Protein AF-A0A923D5W9-F1 (afdb_monomer)

Nearest PDB structures (foldseek):
  5fya-assembly1_A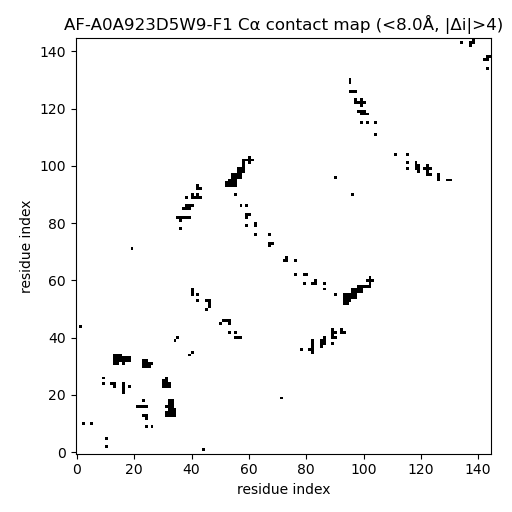  TM=9.232E-01  e=9.964E-09  Pseudomonas aeruginosa PAO1
  5fya-assembly1_B  TM=9.486E-01  e=6.072E-08  Pseudomonas aeruginosa PAO1
  5fqu-assembly1_B  TM=9.148E-01  e=8.026E-07  Pseudomonas aeruginosa PAO1

Structure (mmCIF, N/CA/C/O backbone):
data_AF-A0A923D5W9-F1
#
_entry.id   AF-A0A923D5W9-F1
#
loop_
_atom_site.group_PDB
_atom_site.id
_atom_site.type_symbol
_atom_site.label_atom_id
_atom_site.label_alt_id
_atom_site.label_comp_id
_atom_site.label_asym_id
_atom_site.label_entity_id
_atom_site.label_seq_id
_atom_site.pdbx_PDB_ins_code
_atom_site.Cartn_x
_atom_site.Cartn_y
_atom_site.Cartn_z
_atom_site.occupancy
_atom_site.B_iso_or_equiv
_atom_site.auth_seq_id
_atom_site.auth_comp_id
_atom_site.auth_asym_id
_atom_site.auth_atom_id
_atom_site.pdbx_PDB_model_num
ATOM 1 N N . MET A 1 1 ? -9.786 1.098 -11.664 1.00 74.12 1 MET A N 1
ATOM 2 C CA . MET A 1 1 ? -10.175 -0.297 -11.972 1.00 74.12 1 MET A CA 1
ATOM 3 C C . MET A 1 1 ? -9.653 -1.187 -10.852 1.00 74.12 1 MET A C 1
ATOM 5 O O . MET A 1 1 ? -8.639 -0.827 -10.274 1.00 74.12 1 MET A O 1
ATOM 9 N N . ALA A 1 2 ? -10.333 -2.280 -10.506 1.00 89.94 2 ALA A N 1
ATOM 10 C CA . ALA A 1 2 ? -9.864 -3.233 -9.497 1.00 89.94 2 ALA A CA 1
ATOM 11 C C . ALA A 1 2 ? -10.245 -4.654 -9.925 1.00 89.94 2 ALA A C 1
ATOM 13 O O . ALA A 1 2 ? -11.337 -4.861 -10.457 1.00 89.94 2 ALA A O 1
ATOM 14 N N . PHE A 1 3 ? -9.358 -5.621 -9.701 1.00 93.56 3 PHE A N 1
ATOM 15 C CA . PHE A 1 3 ? -9.652 -7.028 -9.956 1.00 93.56 3 PHE A CA 1
ATOM 16 C C . PHE A 1 3 ? -10.438 -7.603 -8.774 1.00 93.56 3 PHE A C 1
ATOM 18 O O . PHE A 1 3 ? -9.887 -7.769 -7.694 1.00 93.56 3 PHE A O 1
ATOM 25 N N . GLY A 1 4 ? -11.724 -7.897 -8.975 1.00 92.75 4 GLY A N 1
ATOM 26 C CA . GLY A 1 4 ? -12.567 -8.548 -7.958 1.00 92.75 4 GLY A CA 1
ATOM 27 C C . GLY A 1 4 ? -12.788 -10.047 -8.187 1.00 92.75 4 GLY A C 1
ATOM 28 O O . GLY A 1 4 ? -13.405 -10.706 -7.358 1.00 92.75 4 GLY A O 1
ATOM 29 N N . ARG A 1 5 ? -12.360 -10.585 -9.339 1.00 93.00 5 ARG A N 1
ATOM 30 C CA . ARG A 1 5 ? -12.575 -11.978 -9.773 1.00 93.00 5 ARG A CA 1
ATOM 31 C C . ARG A 1 5 ? -11.458 -12.417 -10.726 1.00 93.00 5 ARG A C 1
ATOM 33 O O . ARG A 1 5 ? -10.783 -11.573 -11.313 1.00 93.00 5 ARG A O 1
ATOM 40 N N . GLY A 1 6 ? -11.322 -13.726 -10.939 1.00 94.44 6 GLY A N 1
ATOM 41 C CA . GLY A 1 6 ? -10.372 -14.313 -11.888 1.00 94.44 6 GLY A CA 1
ATOM 42 C C . GLY A 1 6 ? -9.134 -14.901 -11.210 1.00 94.44 6 GLY A C 1
ATOM 43 O O . GLY A 1 6 ? -9.200 -15.361 -10.075 1.00 94.44 6 GLY A O 1
ATOM 44 N N . ASN A 1 7 ? -8.003 -14.925 -11.920 1.00 96.00 7 ASN A N 1
ATOM 45 C CA . ASN A 1 7 ? -6.761 -15.493 -11.397 1.00 96.00 7 ASN A CA 1
ATOM 46 C C . ASN A 1 7 ? -6.012 -14.472 -10.523 1.00 96.00 7 ASN A C 1
ATOM 48 O O . ASN A 1 7 ? -5.485 -13.482 -11.036 1.00 96.00 7 ASN A O 1
ATOM 52 N N . THR A 1 8 ? -5.914 -14.752 -9.223 1.00 96.00 8 THR A N 1
ATOM 53 C CA . THR A 1 8 ? -5.243 -13.885 -8.242 1.00 96.00 8 THR A CA 1
ATOM 54 C C . THR A 1 8 ? -3.775 -13.629 -8.584 1.00 96.00 8 THR A C 1
ATOM 56 O O . THR A 1 8 ? -3.325 -12.493 -8.497 1.00 96.00 8 THR A O 1
ATOM 59 N N . GLY A 1 9 ? -3.032 -14.640 -9.046 1.00 96.31 9 GLY A N 1
ATOM 60 C CA . GLY A 1 9 ? -1.624 -14.479 -9.428 1.00 96.31 9 GLY A CA 1
ATOM 61 C C . GLY A 1 9 ? -1.429 -13.504 -10.594 1.00 96.31 9 GLY A C 1
ATOM 62 O O . GLY A 1 9 ? -0.533 -12.665 -10.553 1.00 96.31 9 GLY A O 1
ATOM 63 N N . LYS A 1 10 ? -2.311 -13.546 -11.604 1.00 95.75 10 LYS A N 1
ATOM 64 C CA . LYS A 1 10 ? -2.315 -12.570 -12.707 1.00 95.75 10 LYS A CA 1
ATOM 65 C C . LYS A 1 10 ? -2.672 -11.165 -12.223 1.00 95.75 10 LYS A C 1
ATOM 67 O O . LYS A 1 10 ? -2.036 -10.210 -12.656 1.00 95.75 10 LYS A O 1
ATOM 72 N N . ALA A 1 11 ? -3.651 -11.042 -11.325 1.00 95.81 11 ALA A N 1
ATOM 73 C CA . ALA A 1 11 ? -4.045 -9.756 -10.751 1.00 95.81 11 ALA A CA 1
ATOM 74 C C . ALA A 1 11 ? -2.906 -9.123 -9.935 1.00 95.81 11 ALA A C 1
ATOM 76 O O . ALA A 1 11 ? -2.590 -7.953 -10.135 1.00 95.81 11 ALA A O 1
ATOM 77 N N . VAL A 1 12 ? -2.237 -9.908 -9.083 1.00 95.81 12 VAL A N 1
ATOM 78 C CA . VAL A 1 12 ? -1.067 -9.454 -8.316 1.00 95.81 12 VAL A CA 1
ATOM 79 C C . VAL A 1 12 ? 0.079 -9.087 -9.255 1.00 95.81 12 VAL A C 1
ATOM 81 O O . VAL A 1 12 ? 0.642 -8.008 -9.111 1.00 95.81 12 VAL A O 1
ATOM 84 N N . ARG A 1 13 ? 0.372 -9.912 -10.273 1.00 95.69 13 ARG A N 1
ATOM 85 C CA . ARG A 1 13 ? 1.401 -9.605 -11.278 1.00 95.69 13 ARG A CA 1
ATOM 86 C C . ARG A 1 13 ? 1.124 -8.288 -12.001 1.00 95.69 13 ARG A C 1
ATOM 88 O O . ARG A 1 13 ? 2.054 -7.518 -12.200 1.00 95.69 13 ARG A O 1
ATOM 95 N N . ALA A 1 14 ? -0.122 -8.019 -12.387 1.00 96.25 14 ALA A N 1
ATOM 96 C CA . ALA A 1 14 ? -0.504 -6.729 -12.960 1.00 96.25 14 ALA A CA 1
ATOM 97 C C . ALA A 1 14 ? -0.282 -5.587 -11.961 1.00 96.25 14 ALA A C 1
ATOM 99 O O . ALA A 1 14 ? 0.310 -4.574 -12.320 1.00 96.25 14 ALA A O 1
ATOM 100 N N . SER A 1 15 ? -0.684 -5.786 -10.703 1.00 95.38 15 SER A N 1
ATOM 101 C CA . SER A 1 15 ? -0.569 -4.776 -9.652 1.00 95.38 15 SER A CA 1
ATOM 102 C C . SER A 1 15 ? 0.866 -4.381 -9.315 1.00 95.38 15 SER A C 1
ATOM 104 O O . SER A 1 15 ? 1.033 -3.247 -8.895 1.00 95.38 15 SER A O 1
ATOM 106 N N . CYS A 1 16 ? 1.851 -5.273 -9.477 1.00 92.94 16 CYS A N 1
ATOM 107 C CA . CYS A 1 16 ? 3.269 -5.018 -9.182 1.00 92.94 16 CYS A CA 1
ATOM 108 C C . CYS A 1 16 ? 4.150 -4.834 -10.436 1.00 92.94 16 CYS A C 1
ATOM 110 O O . CYS A 1 16 ? 5.373 -4.969 -10.372 1.00 92.94 16 CYS A O 1
ATOM 112 N N . SER A 1 17 ? 3.551 -4.577 -11.606 1.00 95.44 17 SER A N 1
ATOM 113 C CA . SER A 1 17 ? 4.291 -4.384 -12.864 1.00 95.44 17 SER A CA 1
ATOM 114 C C . SER A 1 17 ? 4.763 -2.938 -13.028 1.00 95.44 17 SER A C 1
ATOM 116 O O . SER A 1 17 ? 4.214 -2.180 -13.833 1.00 95.44 17 SER A O 1
ATOM 118 N N . ILE A 1 18 ? 5.773 -2.559 -12.238 1.00 91.12 18 ILE A N 1
ATOM 119 C CA . ILE A 1 18 ? 6.379 -1.219 -12.242 1.00 91.12 18 ILE A CA 1
ATOM 120 C C . ILE A 1 18 ? 6.890 -0.878 -13.656 1.00 91.12 18 ILE A C 1
ATOM 122 O O . ILE A 1 18 ? 7.712 -1.633 -14.201 1.00 91.12 1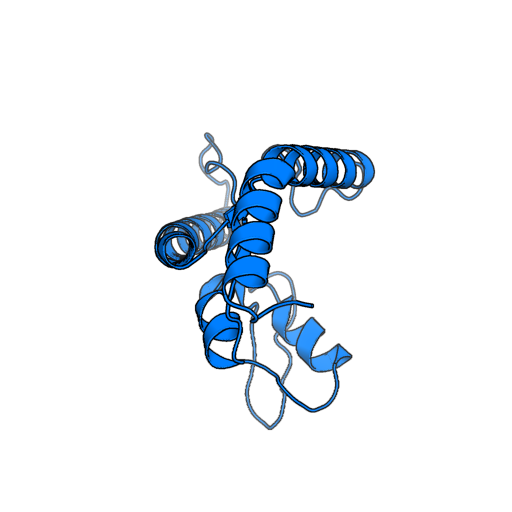8 ILE A O 1
ATOM 126 N N . PRO A 1 19 ? 6.439 0.242 -14.260 1.00 90.25 19 PRO A N 1
ATOM 127 C CA . PRO A 1 19 ? 6.892 0.671 -15.580 1.00 90.25 19 PRO A CA 1
ATOM 128 C C . PRO A 1 19 ? 8.417 0.779 -15.661 1.00 90.25 19 PRO A C 1
ATOM 130 O O . PRO A 1 19 ? 9.048 1.409 -14.820 1.00 90.25 19 PRO A O 1
ATOM 133 N N . GLY A 1 20 ? 9.018 0.166 -16.681 1.00 87.31 20 GLY A N 1
ATOM 134 C CA . GLY A 1 20 ? 10.472 0.174 -16.885 1.00 87.31 20 GLY A CA 1
ATOM 135 C C . GLY A 1 20 ? 11.248 -0.906 -16.120 1.00 87.31 20 GLY A C 1
ATOM 136 O O . GLY A 1 20 ? 12.392 -1.162 -16.477 1.00 87.31 20 GLY A O 1
ATOM 137 N N . ILE A 1 21 ? 10.634 -1.583 -15.140 1.00 88.88 21 ILE A N 1
ATOM 138 C CA . ILE A 1 21 ? 11.259 -2.691 -14.393 1.00 88.88 21 ILE A CA 1
ATOM 139 C C . ILE A 1 21 ? 10.688 -4.045 -14.824 1.00 88.88 21 ILE A C 1
ATOM 141 O O . ILE A 1 21 ? 11.433 -5.001 -15.037 1.00 88.88 21 ILE A O 1
ATOM 145 N N . PHE A 1 22 ? 9.366 -4.134 -14.992 1.00 92.38 22 PHE A N 1
ATOM 146 C CA . PHE A 1 22 ? 8.686 -5.374 -15.362 1.00 92.38 22 PHE A CA 1
ATOM 147 C C . PHE A 1 22 ? 7.882 -5.217 -16.651 1.00 92.38 22 PHE A C 1
ATOM 149 O O . PHE A 1 22 ? 7.283 -4.175 -16.906 1.00 92.38 22 PHE A O 1
ATOM 156 N N . GLN A 1 23 ? 7.824 -6.286 -17.452 1.00 94.00 23 GLN A N 1
ATOM 157 C CA . GLN A 1 23 ? 6.977 -6.324 -18.643 1.00 94.00 23 GLN A CA 1
ATOM 158 C C . GLN A 1 23 ? 5.485 -6.276 -18.245 1.00 94.00 23 GLN A C 1
ATOM 160 O O . GLN A 1 23 ? 5.046 -7.171 -17.508 1.00 94.00 23 GLN A O 1
ATOM 165 N N . PRO A 1 24 ? 4.709 -5.297 -18.756 1.00 94.75 24 PRO A N 1
ATOM 166 C CA . PRO A 1 24 ? 3.269 -5.188 -18.525 1.00 94.75 24 PRO A CA 1
ATOM 167 C C . PRO A 1 24 ? 2.510 -6.455 -18.957 1.00 94.75 24 PRO A C 1
ATOM 169 O O . PRO A 1 24 ? 2.612 -6.854 -20.123 1.00 94.75 24 PRO A O 1
ATOM 172 N N . PRO A 1 25 ? 1.743 -7.118 -18.073 1.00 95.94 25 PRO A N 1
ATOM 173 C CA . PRO A 1 25 ? 0.935 -8.263 -18.464 1.00 95.94 25 PRO A CA 1
ATOM 174 C C . PRO A 1 25 ? -0.296 -7.833 -19.268 1.00 95.94 25 PRO A C 1
ATOM 176 O O . PRO A 1 25 ? -0.879 -6.771 -19.041 1.00 95.94 25 PRO A O 1
ATOM 179 N N . ILE A 1 26 ? -0.735 -8.721 -20.162 1.00 96.00 26 ILE A N 1
ATOM 180 C CA . ILE A 1 26 ? -2.000 -8.590 -20.889 1.00 96.00 26 ILE A CA 1
ATOM 181 C C . ILE A 1 26 ? -3.043 -9.501 -20.235 1.00 96.00 26 ILE A C 1
ATOM 183 O O . ILE A 1 26 ? -2.836 -10.711 -20.111 1.00 96.00 26 ILE A O 1
ATOM 187 N N . ILE A 1 27 ? -4.176 -8.933 -19.820 1.00 95.44 27 ILE A N 1
ATOM 188 C CA . ILE A 1 27 ? -5.315 -9.667 -19.252 1.00 95.44 27 ILE A CA 1
ATOM 189 C C . ILE A 1 27 ? -6.570 -9.247 -20.018 1.00 95.44 27 ILE A C 1
ATOM 191 O O . ILE A 1 27 ? -6.907 -8.068 -20.068 1.00 95.44 27 ILE A O 1
ATOM 195 N N . SER A 1 28 ? -7.257 -10.211 -20.637 1.00 91.38 28 SER A N 1
ATOM 196 C CA . SER A 1 28 ? -8.469 -9.960 -21.436 1.00 91.38 28 SER A CA 1
ATOM 197 C C . SER A 1 28 ? -8.291 -8.817 -22.450 1.00 91.38 28 SER A C 1
ATOM 199 O O . SER A 1 28 ? -9.082 -7.879 -22.480 1.00 91.38 28 SER A O 1
ATOM 201 N N . ASN A 1 29 ? -7.210 -8.884 -23.236 1.00 94.19 29 ASN A N 1
ATOM 202 C CA . ASN A 1 29 ? -6.802 -7.913 -24.264 1.00 94.19 29 ASN A CA 1
ATOM 203 C C . ASN A 1 29 ? -6.422 -6.505 -23.771 1.00 94.19 29 ASN A C 1
ATOM 205 O O . ASN A 1 29 ? -6.101 -5.651 -24.593 1.00 94.19 29 ASN A O 1
ATOM 209 N N . ASN A 1 30 ? -6.377 -6.269 -22.461 1.00 94.69 30 ASN A N 1
ATOM 210 C CA . ASN A 1 30 ? -5.896 -5.011 -21.896 1.00 94.69 30 ASN A CA 1
ATOM 211 C C . ASN A 1 30 ? -4.486 -5.181 -21.333 1.00 94.69 30 ASN A C 1
ATOM 213 O O . ASN A 1 30 ? -4.190 -6.191 -20.694 1.00 94.69 30 ASN A O 1
ATOM 217 N N . MET A 1 31 ? -3.630 -4.187 -21.558 1.00 95.50 31 MET A N 1
ATOM 218 C CA . MET A 1 31 ? -2.299 -4.108 -20.961 1.00 95.50 31 MET A CA 1
ATOM 219 C C . MET A 1 31 ? -2.378 -3.391 -19.611 1.00 95.50 31 MET A C 1
ATOM 221 O O . MET A 1 31 ? -3.041 -2.360 -19.501 1.00 95.50 31 MET A O 1
ATOM 225 N N . TYR A 1 32 ? -1.695 -3.924 -18.598 1.00 96.06 32 TYR A N 1
ATOM 226 C CA . TYR A 1 32 ? -1.713 -3.382 -17.239 1.00 96.06 32 TYR A CA 1
ATOM 227 C C . TYR A 1 32 ? -0.320 -3.006 -16.754 1.00 96.06 32 TYR A C 1
ATOM 229 O O . TYR A 1 32 ? 0.643 -3.725 -16.994 1.00 96.06 32 TYR A O 1
ATOM 237 N N . VAL A 1 33 ? -0.247 -1.909 -16.009 1.00 95.38 33 VAL A N 1
ATOM 238 C CA . VAL A 1 33 ? 0.932 -1.486 -15.247 1.00 95.38 33 VAL A CA 1
ATOM 239 C C . VAL A 1 33 ? 0.576 -1.419 -13.763 1.00 95.38 33 VAL A C 1
ATOM 241 O O . VAL A 1 33 ? -0.597 -1.546 -13.400 1.00 95.38 33 VAL A O 1
ATOM 244 N N . ASP A 1 34 ? 1.591 -1.214 -12.928 1.00 94.75 34 ASP A N 1
ATOM 245 C CA . ASP A 1 34 ? 1.460 -1.058 -11.480 1.00 94.75 34 ASP A CA 1
ATOM 246 C C . ASP A 1 34 ? 0.353 -0.068 -11.076 1.00 94.75 34 ASP A C 1
ATOM 248 O O . ASP A 1 34 ? 0.196 1.000 -11.670 1.00 94.75 34 ASP A O 1
ATOM 252 N N . GLY A 1 35 ? -0.424 -0.422 -10.049 1.00 93.69 35 GLY A N 1
ATOM 253 C CA . GLY A 1 35 ? -1.545 0.394 -9.572 1.00 93.69 35 GLY A CA 1
ATOM 254 C C . GLY A 1 35 ? -1.128 1.695 -8.876 1.00 93.69 35 GLY A C 1
ATOM 255 O O . GLY A 1 35 ? -1.941 2.618 -8.777 1.00 93.69 35 GLY A O 1
ATOM 256 N N . GLY A 1 36 ? 0.126 1.800 -8.433 1.00 91.88 36 GLY A N 1
ATOM 257 C CA . GLY A 1 36 ? 0.699 2.953 -7.743 1.00 91.88 36 GLY A CA 1
ATOM 258 C C . GLY A 1 36 ? 0.681 4.242 -8.560 1.00 91.88 36 GLY A C 1
ATOM 259 O O . GLY A 1 36 ? 0.563 5.322 -7.986 1.00 91.88 36 GLY A O 1
ATOM 260 N N . VAL A 1 37 ? 0.690 4.144 -9.895 1.00 92.50 37 VAL A N 1
ATOM 261 C CA . VAL A 1 37 ? 0.641 5.316 -10.792 1.00 92.50 37 VAL A CA 1
ATOM 262 C C . VAL A 1 37 ? -0.743 5.973 -10.861 1.00 92.50 37 VAL A C 1
ATOM 264 O O . VAL A 1 37 ? -0.878 7.077 -11.377 1.00 92.50 37 VAL A O 1
ATOM 267 N N . VAL A 1 38 ? -1.791 5.305 -10.366 1.00 92.56 38 VAL A N 1
ATOM 268 C CA . VAL A 1 38 ? -3.179 5.801 -10.422 1.00 92.56 38 VAL A CA 1
ATOM 269 C C . VAL A 1 38 ? -3.880 5.816 -9.070 1.00 92.56 38 VAL A C 1
ATOM 271 O O . VAL A 1 38 ? -4.705 6.690 -8.822 1.00 92.56 38 VAL A O 1
ATOM 274 N N . SER A 1 39 ? -3.618 4.839 -8.204 1.00 93.69 39 SER A N 1
ATOM 275 C CA . SER A 1 39 ? -4.317 4.692 -6.930 1.00 93.69 39 SER A CA 1
ATOM 276 C C . SER A 1 39 ? -3.470 3.907 -5.914 1.00 93.69 39 SER A C 1
ATOM 278 O O . SER A 1 39 ? -3.809 2.762 -5.604 1.00 93.6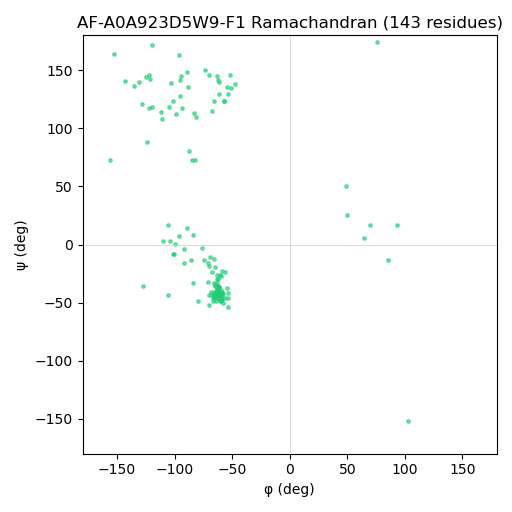9 39 SER A O 1
ATOM 280 N N . PRO A 1 40 ? -2.406 4.517 -5.369 1.00 93.12 40 PRO A N 1
ATOM 281 C CA . PRO A 1 40 ? -1.411 3.852 -4.532 1.00 93.12 40 PRO A CA 1
ATOM 282 C C . PRO A 1 40 ? -1.953 3.242 -3.237 1.00 93.12 40 PRO A C 1
ATOM 284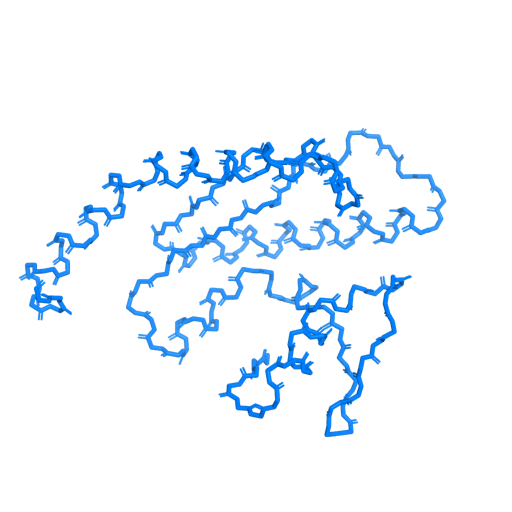 O O . PRO A 1 40 ? -1.516 2.166 -2.849 1.00 93.12 40 PRO A O 1
ATOM 287 N N . LEU A 1 41 ? -2.931 3.881 -2.587 1.00 95.25 41 LEU A N 1
ATOM 288 C CA . LEU A 1 41 ? -3.489 3.393 -1.318 1.00 95.25 41 LEU A CA 1
ATOM 289 C C . LEU A 1 41 ? -4.829 2.668 -1.489 1.00 95.25 41 LEU A C 1
ATOM 291 O O . LEU A 1 41 ? -5.359 2.115 -0.531 1.00 95.25 41 LEU A O 1
ATOM 295 N N . ALA A 1 42 ? -5.404 2.701 -2.696 1.00 95.19 42 ALA A N 1
ATOM 296 C CA . ALA A 1 42 ? -6.669 2.048 -3.049 1.00 95.19 42 ALA A CA 1
ATOM 297 C C . ALA A 1 42 ? -7.853 2.318 -2.085 1.00 95.19 42 ALA A C 1
ATOM 299 O O . ALA A 1 42 ? -8.808 1.541 -2.045 1.00 95.19 42 ALA A O 1
ATOM 300 N N . ILE A 1 43 ? -7.846 3.448 -1.366 1.00 96.69 43 ILE A N 1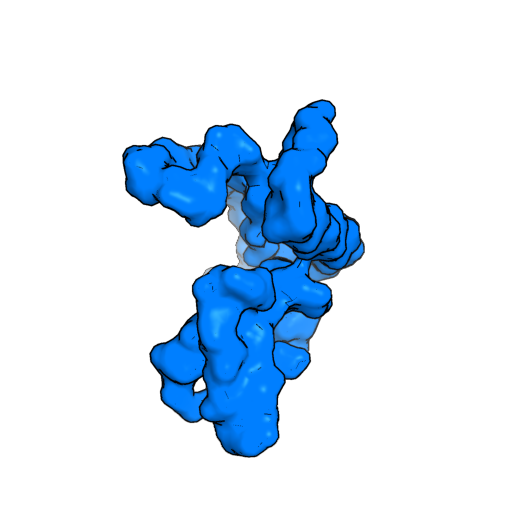
ATOM 301 C CA . ILE A 1 43 ? -8.863 3.802 -0.356 1.00 96.69 43 ILE A CA 1
ATOM 302 C C . ILE A 1 43 ? -10.269 3.846 -0.973 1.00 96.69 43 ILE A C 1
ATOM 304 O O . ILE A 1 43 ? -11.196 3.205 -0.476 1.00 96.69 43 ILE A O 1
ATOM 308 N N . ASP A 1 44 ? -10.422 4.504 -2.125 1.00 94.25 44 ASP A N 1
ATOM 309 C CA . ASP A 1 44 ? -11.714 4.594 -2.821 1.00 94.25 44 ASP A CA 1
ATOM 310 C C . ASP A 1 44 ? -12.179 3.237 -3.375 1.00 94.25 44 ASP A C 1
ATOM 312 O O . ASP A 1 44 ? -13.364 3.021 -3.635 1.00 94.25 44 ASP A O 1
ATOM 316 N N . VAL A 1 45 ? -11.254 2.302 -3.616 1.00 94.56 45 VAL A N 1
ATOM 317 C CA . VAL A 1 45 ? -11.612 0.925 -3.976 1.00 94.56 45 VAL A CA 1
ATOM 318 C C . VAL A 1 45 ? -12.203 0.235 -2.751 1.00 94.56 45 VAL A C 1
ATOM 320 O O . VAL A 1 45 ? -13.321 -0.258 -2.851 1.00 94.56 45 VAL A O 1
ATOM 323 N N . ALA A 1 46 ? -11.523 0.267 -1.601 1.00 95.44 46 ALA A N 1
ATOM 324 C CA . ALA A 1 46 ? -12.016 -0.346 -0.366 1.00 95.44 46 ALA A CA 1
ATOM 325 C C . ALA A 1 46 ? -13.428 0.148 0.000 1.00 95.44 46 ALA A C 1
ATOM 327 O O . ALA A 1 46 ? -14.326 -0.662 0.232 1.00 95.44 46 ALA A O 1
ATOM 328 N N . ARG A 1 47 ? -13.667 1.465 -0.067 1.00 94.62 47 ARG A N 1
ATOM 329 C CA . ARG A 1 47 ? -15.001 2.055 0.152 1.00 94.62 47 ARG A CA 1
ATOM 330 C C . ARG A 1 47 ? -16.054 1.534 -0.820 1.00 94.62 47 ARG A C 1
ATOM 332 O O . ARG A 1 47 ? -17.139 1.154 -0.398 1.00 94.62 47 ARG A O 1
ATOM 339 N N . ARG A 1 48 ? -15.739 1.466 -2.119 1.00 93.94 48 ARG A N 1
ATOM 340 C CA . ARG A 1 48 ? -16.666 0.936 -3.138 1.00 93.94 48 ARG A CA 1
ATOM 341 C C . ARG A 1 48 ? -17.019 -0.534 -2.935 1.00 93.94 48 ARG A C 1
ATOM 343 O O . ARG A 1 48 ? -18.087 -0.949 -3.367 1.00 93.94 48 ARG A O 1
ATOM 350 N N . TYR A 1 49 ? -16.145 -1.305 -2.292 1.00 93.12 49 TYR A N 1
ATOM 351 C CA . TYR A 1 49 ? -16.416 -2.691 -1.907 1.00 93.12 49 TYR A CA 1
ATOM 352 C C . TYR A 1 49 ? -17.174 -2.818 -0.573 1.00 93.12 49 TYR A C 1
ATOM 354 O O . TYR A 1 49 ? -17.370 -3.933 -0.100 1.00 93.12 49 TYR A O 1
ATOM 362 N N . GLY A 1 50 ? -17.641 -1.707 0.006 1.00 93.12 50 GLY A N 1
ATOM 363 C CA . GLY A 1 50 ? -18.495 -1.703 1.194 1.00 93.12 50 GLY A CA 1
ATOM 364 C C . GLY A 1 50 ? -17.745 -1.575 2.518 1.00 93.12 50 GLY A C 1
ATOM 365 O O . GLY A 1 50 ? -18.320 -1.874 3.556 1.00 93.12 50 GLY A O 1
ATOM 366 N N . ALA A 1 51 ? -16.478 -1.148 2.515 1.00 94.56 51 ALA A N 1
ATOM 367 C CA . ALA A 1 51 ? -15.742 -0.938 3.759 1.00 94.56 51 ALA A CA 1
ATOM 368 C C . ALA A 1 51 ? -16.314 0.243 4.569 1.00 94.56 51 ALA A C 1
ATOM 370 O O . ALA A 1 51 ? -16.195 1.406 4.164 1.00 94.56 51 ALA A O 1
ATOM 371 N N . ASP A 1 52 ? -16.866 -0.054 5.748 1.00 92.25 52 ASP A N 1
ATOM 372 C CA . ASP A 1 52 ? -17.340 0.935 6.725 1.00 92.25 52 ASP A CA 1
ATOM 373 C C . ASP A 1 52 ? -16.209 1.783 7.303 1.00 92.25 52 ASP A C 1
ATOM 375 O O . ASP A 1 52 ? -16.381 2.980 7.527 1.00 92.25 52 ASP A O 1
ATOM 379 N N . ILE A 1 53 ? -15.042 1.165 7.495 1.00 95.19 53 ILE A N 1
ATOM 380 C CA . ILE A 1 53 ? -13.808 1.788 7.971 1.00 95.19 53 ILE A CA 1
ATOM 381 C C . ILE A 1 53 ? -12.659 1.387 7.045 1.00 95.19 53 ILE A C 1
ATOM 383 O O . ILE A 1 53 ? -12.568 0.234 6.624 1.00 95.19 53 ILE A O 1
ATOM 387 N N . VAL A 1 54 ? -11.770 2.328 6.739 1.00 97.44 54 VAL A N 1
ATOM 388 C CA . VAL A 1 54 ? -10.556 2.112 5.954 1.00 97.44 54 VAL A CA 1
ATOM 389 C C . VAL A 1 54 ? -9.337 2.530 6.767 1.00 97.44 54 VAL A C 1
ATOM 391 O O . VAL A 1 54 ? -9.157 3.702 7.104 1.00 97.44 54 VAL A O 1
ATOM 394 N N . ILE A 1 55 ? -8.476 1.548 7.029 1.00 97.7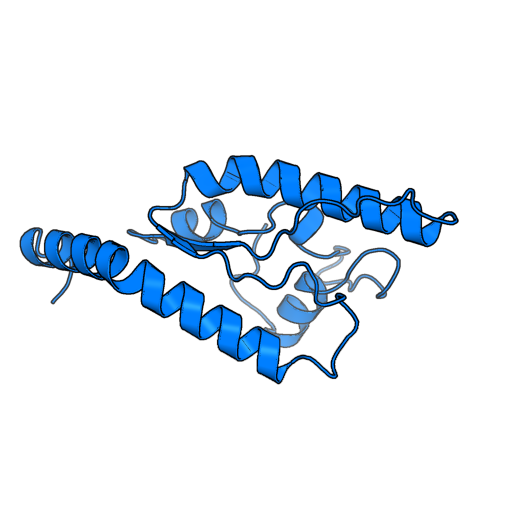5 55 ILE A N 1
ATOM 395 C CA . ILE A 1 55 ? -7.140 1.734 7.593 1.00 97.75 55 ILE A CA 1
ATOM 396 C C . ILE A 1 55 ? -6.157 1.695 6.423 1.00 97.75 55 ILE A C 1
ATOM 398 O O . ILE A 1 55 ? -6.005 0.663 5.772 1.00 97.75 55 ILE A O 1
ATOM 402 N N . ALA A 1 56 ? -5.520 2.823 6.128 1.00 97.44 56 ALA A N 1
ATOM 403 C CA . ALA A 1 56 ? -4.540 2.933 5.058 1.00 97.44 56 ALA A CA 1
ATOM 404 C C . ALA A 1 56 ? -3.119 2.766 5.605 1.00 97.44 56 ALA A C 1
ATOM 406 O O . ALA A 1 56 ? -2.799 3.289 6.671 1.00 97.44 56 ALA A O 1
ATOM 407 N N . VAL A 1 57 ? -2.257 2.082 4.853 1.00 96.81 57 VAL A N 1
ATOM 408 C CA . VAL A 1 57 ? -0.822 1.983 5.148 1.00 96.81 57 VAL A CA 1
ATOM 409 C C . VAL A 1 57 ? -0.065 2.734 4.065 1.00 96.81 57 VAL A C 1
ATOM 411 O O . VAL A 1 57 ? -0.094 2.348 2.899 1.00 96.81 57 VAL A O 1
ATOM 414 N N . ASP A 1 58 ? 0.588 3.821 4.453 1.00 94.94 58 ASP A N 1
ATOM 415 C CA . ASP A 1 58 ? 1.316 4.712 3.558 1.00 94.94 58 ASP A CA 1
ATOM 416 C C . ASP A 1 58 ? 2.818 4.588 3.823 1.00 94.94 58 ASP A C 1
ATOM 418 O O . ASP A 1 58 ? 3.320 5.027 4.857 1.00 94.94 58 ASP A O 1
ATOM 422 N N . ILE A 1 59 ? 3.519 3.955 2.881 1.00 91.38 59 ILE A N 1
ATOM 423 C CA . ILE A 1 59 ? 4.978 3.787 2.897 1.00 91.38 59 ILE A CA 1
ATOM 424 C C . ILE A 1 59 ? 5.701 4.847 2.060 1.00 91.38 59 ILE A C 1
ATOM 426 O O . ILE A 1 59 ? 6.904 4.720 1.836 1.00 91.38 59 ILE A O 1
ATOM 430 N N . SER A 1 60 ? 4.989 5.866 1.556 1.00 83.38 60 SER A N 1
ATOM 431 C CA . SER A 1 60 ? 5.655 6.929 0.809 1.00 83.38 60 SER A CA 1
ATOM 432 C C . SER A 1 60 ? 6.665 7.641 1.702 1.00 83.38 60 SER A C 1
ATOM 434 O O . SER A 1 60 ? 6.376 8.040 2.832 1.00 83.38 60 SER A O 1
ATOM 436 N N . SER A 1 61 ? 7.881 7.779 1.193 1.00 70.62 61 SER A N 1
ATOM 437 C CA . SER A 1 61 ? 8.942 8.509 1.864 1.00 70.62 61 SER A CA 1
ATOM 438 C C . SER A 1 61 ? 9.021 9.937 1.353 1.00 70.62 61 SER A C 1
ATOM 440 O O . SER A 1 61 ? 8.523 10.278 0.277 1.00 70.62 61 SER A O 1
ATOM 442 N N . SER A 1 62 ? 9.700 10.790 2.119 1.00 65.69 62 SER A N 1
ATOM 443 C CA . SER A 1 62 ? 10.210 12.043 1.575 1.00 65.69 62 SER A CA 1
ATOM 444 C C . SER A 1 62 ? 11.062 11.741 0.343 1.00 65.69 62 SER A C 1
ATOM 446 O O . SER A 1 62 ? 11.865 10.804 0.361 1.00 65.69 62 SER A O 1
ATOM 448 N N . LEU A 1 63 ? 10.863 12.530 -0.713 1.00 66.75 63 LEU A N 1
ATOM 449 C CA . LEU A 1 63 ? 11.639 12.432 -1.945 1.00 66.75 63 LEU A CA 1
ATOM 450 C C . LEU A 1 63 ? 13.141 12.476 -1.634 1.00 66.75 63 LEU A C 1
ATOM 452 O O . LEU A 1 63 ? 13.533 13.188 -0.703 1.00 66.75 63 LEU A O 1
ATOM 456 N N . PRO A 1 64 ? 13.976 11.754 -2.402 1.00 65.38 64 PRO A N 1
ATOM 457 C CA . PRO A 1 64 ? 15.421 11.820 -2.246 1.00 65.38 64 PRO A CA 1
ATOM 458 C C . PRO A 1 64 ? 15.901 13.274 -2.268 1.00 65.38 64 PRO A C 1
ATOM 460 O O . PRO A 1 64 ? 15.487 14.059 -3.121 1.00 65.38 64 PRO A O 1
ATOM 463 N N . SER A 1 65 ? 16.781 13.633 -1.332 1.00 64.62 65 SER A N 1
ATOM 464 C CA . SER A 1 65 ? 17.366 14.979 -1.261 1.00 64.62 65 SER A CA 1
ATOM 465 C C . SER A 1 65 ? 18.361 15.255 -2.395 1.00 64.62 65 SER A C 1
ATOM 467 O O . SER A 1 65 ? 18.726 16.405 -2.627 1.00 64.62 65 SER A O 1
ATOM 469 N N . SER A 1 66 ? 18.830 14.209 -3.080 1.00 74.56 66 SER A N 1
ATOM 470 C CA . SER A 1 66 ? 19.755 14.288 -4.208 1.00 74.56 66 SER A CA 1
ATOM 471 C C . SER A 1 66 ? 19.015 14.292 -5.544 1.00 74.56 66 SER A C 1
ATOM 473 O O . SER A 1 66 ? 18.000 13.616 -5.711 1.00 74.56 66 SER A O 1
ATOM 475 N N . ALA A 1 67 ? 19.553 15.041 -6.510 1.00 79.00 67 ALA A N 1
ATOM 476 C CA . ALA A 1 67 ? 19.079 14.995 -7.887 1.00 79.00 67 ALA A CA 1
ATOM 477 C C . ALA A 1 67 ? 19.284 13.585 -8.474 1.00 79.00 67 ALA A C 1
ATOM 479 O O . ALA A 1 67 ? 20.323 12.974 -8.206 1.00 79.00 67 ALA A O 1
ATOM 480 N N . PRO A 1 68 ? 18.331 13.089 -9.279 1.00 82.94 68 PRO A N 1
ATOM 481 C CA . PRO A 1 68 ? 18.437 11.779 -9.892 1.00 82.94 68 PRO A CA 1
ATOM 482 C C . PRO A 1 68 ? 19.532 11.810 -10.962 1.00 82.94 68 PRO A C 1
ATOM 484 O O . PRO A 1 68 ? 19.722 12.813 -11.659 1.00 82.94 68 PRO A O 1
ATOM 487 N N . SER A 1 69 ? 20.242 10.702 -11.130 1.00 87.31 69 SER A N 1
ATOM 488 C CA . SER A 1 69 ? 21.280 10.534 -12.135 1.00 87.31 69 SER A CA 1
ATOM 489 C C . SER A 1 69 ? 20.799 9.656 -13.298 1.00 87.31 69 SER A C 1
ATOM 491 O O . SER A 1 69 ? 20.451 8.485 -13.167 1.00 87.31 69 SER A O 1
ATOM 493 N N . GLY A 1 70 ? 20.772 10.238 -14.498 1.00 90.69 70 GLY A N 1
ATOM 494 C CA . GLY A 1 70 ? 20.357 9.533 -15.711 1.00 90.69 70 GLY A CA 1
ATOM 495 C C . GLY A 1 70 ? 18.844 9.324 -15.851 1.00 90.69 70 GLY A C 1
ATOM 496 O O . GLY A 1 70 ? 18.029 9.665 -14.991 1.00 90.69 70 GLY A O 1
ATOM 497 N N . THR A 1 71 ? 18.449 8.793 -17.008 1.00 89.62 71 THR A N 1
ATOM 498 C CA . THR A 1 71 ? 17.044 8.761 -17.440 1.00 89.62 71 THR A CA 1
ATOM 499 C C . THR A 1 71 ? 16.175 7.837 -16.591 1.00 89.62 71 THR A C 1
ATOM 501 O O . THR A 1 71 ? 15.052 8.204 -16.260 1.00 89.62 71 THR A O 1
ATOM 504 N N . ILE A 1 72 ? 16.677 6.657 -16.216 1.00 85.94 72 ILE A N 1
ATOM 505 C CA . ILE A 1 72 ? 15.897 5.674 -15.448 1.00 85.94 72 ILE A CA 1
ATOM 506 C C . ILE A 1 72 ? 15.590 6.213 -14.050 1.00 85.94 72 ILE A C 1
ATOM 508 O O . ILE A 1 72 ? 14.433 6.204 -13.642 1.00 85.94 72 ILE A O 1
ATOM 512 N N . GLU A 1 73 ? 16.596 6.739 -13.348 1.00 85.19 73 GLU A N 1
ATOM 513 C CA . GLU A 1 73 ? 16.413 7.310 -12.009 1.00 85.19 73 GLU A CA 1
ATOM 514 C C . GLU A 1 73 ? 15.473 8.522 -12.043 1.00 85.19 73 GLU A C 1
ATOM 516 O O . GLU A 1 73 ? 14.597 8.650 -11.192 1.00 85.19 73 GLU A O 1
ATOM 521 N N . THR A 1 74 ? 15.569 9.354 -13.088 1.00 89.12 74 THR A N 1
ATOM 522 C CA . THR A 1 74 ? 14.652 10.488 -13.296 1.00 89.12 74 THR A CA 1
ATOM 523 C C . THR A 1 74 ? 13.201 10.022 -13.462 1.00 89.12 74 THR A C 1
ATOM 525 O O . THR A 1 74 ? 12.291 10.608 -12.877 1.00 89.12 74 THR A O 1
ATOM 528 N N . ILE A 1 75 ? 12.966 8.958 -14.240 1.00 89.12 75 ILE A N 1
ATOM 529 C CA . ILE A 1 75 ? 11.624 8.384 -14.422 1.00 89.12 75 ILE A CA 1
ATOM 530 C C . ILE A 1 75 ? 11.111 7.786 -13.107 1.00 8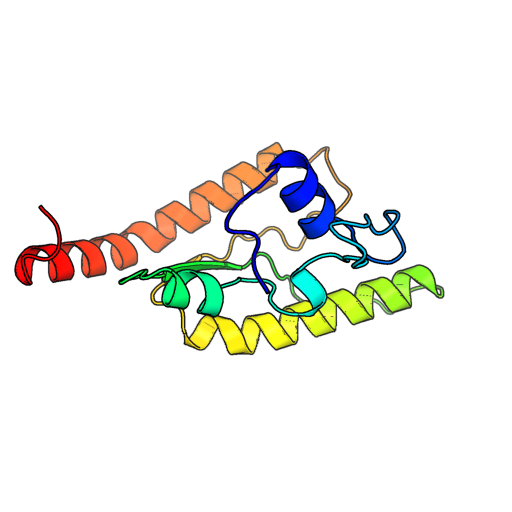9.12 75 ILE A C 1
ATOM 532 O O . ILE A 1 75 ? 9.956 8.018 -12.755 1.00 89.12 75 ILE A O 1
ATOM 536 N N . MET A 1 76 ? 11.948 7.050 -12.368 1.00 86.94 76 MET A N 1
ATOM 537 C CA . MET A 1 76 ? 11.555 6.465 -11.079 1.00 86.94 76 MET A CA 1
ATOM 538 C C . MET A 1 76 ? 11.189 7.548 -10.065 1.00 86.94 76 MET A C 1
ATOM 540 O O . MET A 1 76 ? 10.117 7.485 -9.471 1.00 86.94 76 MET A O 1
ATOM 544 N N . GLN A 1 77 ? 11.993 8.607 -9.960 1.00 87.56 77 GLN A N 1
ATOM 545 C CA . GLN A 1 77 ? 11.674 9.722 -9.075 1.00 87.56 77 GLN A CA 1
ATOM 546 C C . GLN A 1 77 ? 10.375 10.428 -9.490 1.00 87.56 77 GLN A C 1
ATOM 548 O O . GLN A 1 77 ? 9.596 10.832 -8.630 1.00 87.56 77 GLN A O 1
ATOM 553 N N . ALA A 1 78 ? 10.090 10.557 -10.790 1.00 89.38 78 ALA A N 1
ATOM 554 C CA . ALA A 1 78 ? 8.813 11.101 -11.251 1.00 89.38 78 ALA A CA 1
ATOM 555 C C . ALA A 1 78 ? 7.618 10.224 -10.825 1.00 89.38 78 ALA A C 1
ATOM 557 O O . ALA A 1 78 ? 6.580 10.763 -10.429 1.00 89.38 78 ALA A O 1
ATOM 558 N N . ILE A 1 79 ? 7.765 8.892 -10.858 1.00 89.12 79 ILE A N 1
ATOM 559 C CA . ILE A 1 79 ? 6.757 7.949 -10.347 1.00 89.12 79 ILE A CA 1
ATOM 560 C C . ILE A 1 79 ? 6.586 8.112 -8.832 1.00 89.12 79 ILE A C 1
ATOM 562 O O . ILE A 1 79 ? 5.450 8.194 -8.371 1.00 89.12 79 ILE A O 1
ATOM 566 N N . ASP A 1 80 ? 7.669 8.250 -8.066 1.00 87.69 80 ASP A N 1
ATOM 567 C CA . ASP A 1 80 ? 7.601 8.457 -6.612 1.00 87.69 80 ASP A CA 1
ATOM 568 C C . ASP A 1 80 ? 6.916 9.785 -6.246 1.00 87.69 80 ASP A C 1
ATOM 570 O O . ASP A 1 80 ? 6.075 9.838 -5.344 1.00 87.69 80 ASP A O 1
ATOM 574 N N . ILE A 1 81 ? 7.211 10.867 -6.981 1.00 89.50 81 ILE A N 1
ATOM 575 C CA . ILE A 1 81 ? 6.521 12.160 -6.833 1.00 89.50 81 ILE A CA 1
ATOM 576 C C . ILE A 1 81 ? 5.026 11.988 -7.100 1.00 89.50 81 ILE A C 1
ATOM 578 O O . ILE A 1 81 ? 4.198 12.464 -6.318 1.00 89.50 81 ILE A O 1
ATOM 582 N N . MET A 1 82 ? 4.672 11.316 -8.197 1.00 91.62 82 MET A N 1
ATOM 583 C CA . MET A 1 82 ? 3.283 11.048 -8.565 1.00 91.62 82 MET A CA 1
ATOM 584 C C . MET A 1 82 ? 2.574 10.233 -7.479 1.00 91.62 82 MET A C 1
ATOM 586 O O . MET A 1 82 ? 1.509 10.646 -7.018 1.00 91.62 82 MET A O 1
ATOM 590 N N . TYR A 1 83 ? 3.191 9.142 -7.016 1.00 91.75 83 TYR A N 1
ATOM 591 C CA . TYR A 1 83 ? 2.700 8.317 -5.915 1.00 91.75 83 TYR A CA 1
ATOM 592 C C . TYR A 1 83 ? 2.428 9.182 -4.684 1.00 91.75 83 TYR A C 1
ATOM 594 O O . TYR A 1 83 ? 1.312 9.181 -4.170 1.00 91.75 83 TYR A O 1
ATOM 602 N N . SER A 1 84 ? 3.415 9.969 -4.240 1.00 90.62 84 SER A N 1
ATOM 603 C CA . SER A 1 84 ? 3.311 10.817 -3.047 1.00 90.62 84 SER A CA 1
ATOM 604 C C . SER A 1 84 ? 2.177 11.840 -3.168 1.00 90.62 84 SER A C 1
ATOM 606 O O . SER A 1 84 ? 1.388 12.022 -2.238 1.00 90.62 84 SER A O 1
ATOM 608 N N . LYS A 1 85 ? 2.028 12.473 -4.340 1.00 92.25 85 LYS A N 1
ATOM 609 C CA . LYS A 1 85 ? 0.947 13.435 -4.595 1.00 92.25 85 LYS A CA 1
ATOM 610 C C . LYS A 1 85 ? -0.428 12.777 -4.570 1.00 92.25 85 LYS A C 1
ATOM 612 O O . LYS A 1 85 ? -1.330 13.322 -3.937 1.00 92.25 85 LYS A O 1
ATOM 617 N N . ILE A 1 86 ? -0.595 11.623 -5.218 1.00 94.25 86 ILE A N 1
ATOM 618 C CA . ILE A 1 86 ? -1.875 10.904 -5.217 1.00 94.25 86 ILE A CA 1
ATOM 619 C C . ILE A 1 86 ? -2.189 10.396 -3.805 1.00 94.25 86 ILE A C 1
ATOM 621 O O . ILE A 1 86 ? -3.298 10.611 -3.316 1.00 94.25 86 ILE A O 1
ATOM 625 N N . ALA A 1 87 ? -1.215 9.792 -3.121 1.00 93.75 87 ALA A N 1
ATOM 626 C CA . ALA A 1 87 ? -1.360 9.315 -1.750 1.00 93.75 87 ALA A CA 1
ATOM 627 C C . ALA A 1 87 ? -1.802 10.449 -0.813 1.00 93.75 87 ALA A C 1
ATOM 629 O O . ALA A 1 87 ? -2.784 10.283 -0.096 1.00 93.75 87 ALA A O 1
ATOM 630 N N . ALA A 1 88 ? -1.181 11.632 -0.894 1.00 93.06 88 ALA A N 1
ATOM 631 C CA . ALA A 1 88 ? -1.548 12.803 -0.092 1.00 93.06 88 ALA A CA 1
ATOM 632 C C . ALA A 1 88 ? -3.001 13.279 -0.299 1.00 93.06 88 ALA A C 1
ATOM 634 O O . ALA A 1 88 ? -3.593 13.877 0.605 1.00 93.06 88 ALA A O 1
ATOM 635 N N . VAL A 1 89 ? -3.591 13.020 -1.470 1.00 94.75 89 VAL A N 1
ATOM 636 C CA . VAL A 1 89 ? -5.024 13.247 -1.704 1.00 94.75 89 VAL A CA 1
ATOM 637 C C . VAL A 1 89 ? -5.853 12.102 -1.125 1.00 94.75 89 VAL A C 1
ATOM 639 O O . VAL A 1 89 ? -6.801 12.365 -0.388 1.00 94.75 89 VAL A O 1
ATOM 642 N N . GLN A 1 90 ? -5.487 10.849 -1.410 1.00 94.38 90 GLN A N 1
ATOM 643 C CA . GLN A 1 90 ? -6.260 9.671 -1.006 1.00 94.38 90 GLN A CA 1
ATOM 644 C C . GLN A 1 90 ? -6.355 9.504 0.515 1.00 94.38 90 GLN A C 1
ATOM 646 O O . GLN A 1 90 ? -7.427 9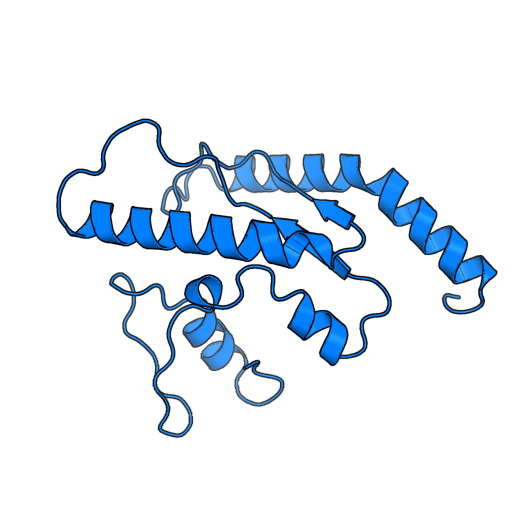.167 1.014 1.00 94.38 90 GLN A O 1
ATOM 651 N N . ILE A 1 91 ? -5.282 9.783 1.266 1.00 95.44 91 ILE A N 1
ATOM 652 C CA . ILE A 1 91 ? -5.253 9.636 2.735 1.00 95.44 91 ILE A CA 1
ATOM 653 C C . ILE A 1 91 ? -6.343 10.436 3.453 1.00 95.44 91 ILE A C 1
ATOM 655 O O . ILE A 1 91 ? -6.722 10.071 4.559 1.00 95.44 91 ILE A O 1
ATOM 659 N N . LYS A 1 92 ? -6.871 11.503 2.839 1.00 94.56 92 LYS A N 1
ATOM 660 C CA . LYS A 1 92 ? -7.955 12.310 3.419 1.00 94.56 92 LYS A CA 1
ATOM 661 C C . LYS A 1 92 ? -9.264 11.525 3.561 1.00 94.56 92 LYS A C 1
ATOM 663 O O . LYS A 1 92 ? -10.118 11.929 4.339 1.00 94.56 92 LYS A O 1
ATOM 668 N N . ASN A 1 93 ? -9.407 10.422 2.823 1.00 95.12 93 ASN A N 1
ATOM 669 C CA . ASN A 1 93 ? -10.583 9.550 2.831 1.00 95.12 93 ASN A CA 1
ATOM 670 C C . ASN A 1 93 ? -10.401 8.288 3.706 1.00 95.12 93 ASN A C 1
ATOM 672 O O . ASN A 1 93 ? -11.306 7.447 3.764 1.00 95.12 93 ASN A O 1
ATOM 676 N N . ALA A 1 94 ? -9.240 8.119 4.351 1.00 97.00 94 ALA A N 1
ATOM 677 C CA . ALA A 1 94 ? -8.994 7.049 5.317 1.00 97.00 94 ALA A CA 1
ATOM 678 C C . ALA A 1 94 ? -9.391 7.488 6.733 1.00 97.00 94 ALA A C 1
ATOM 680 O O . ALA A 1 94 ? -9.244 8.657 7.084 1.00 97.00 94 ALA A O 1
ATOM 681 N N . ASP A 1 95 ? -9.845 6.544 7.560 1.00 97.19 95 ASP A N 1
ATOM 682 C CA . ASP A 1 95 ? -10.162 6.820 8.970 1.00 97.19 95 ASP A CA 1
ATOM 683 C C . ASP A 1 95 ? -8.910 6.752 9.849 1.00 97.19 95 ASP A C 1
ATOM 685 O O . ASP A 1 95 ? -8.782 7.482 10.830 1.00 97.19 95 ASP A O 1
ATOM 689 N N . VAL A 1 96 ? -7.972 5.870 9.491 1.00 97.62 96 VAL A N 1
ATOM 690 C CA . VAL A 1 96 ? -6.670 5.722 10.148 1.00 97.62 96 VAL A CA 1
ATOM 691 C C . VAL A 1 96 ? -5.600 5.594 9.076 1.00 97.62 96 VAL A C 1
ATOM 693 O O . VAL A 1 96 ? -5.771 4.852 8.108 1.00 97.62 96 VAL A O 1
ATOM 696 N N . VAL A 1 97 ? -4.481 6.290 9.261 1.00 97.38 97 VAL A N 1
ATOM 697 C CA . VAL A 1 97 ? -3.310 6.187 8.386 1.00 97.38 97 VAL A CA 1
ATOM 698 C C . VAL A 1 97 ? -2.122 5.717 9.214 1.00 97.38 97 VAL A C 1
ATOM 700 O O . VAL A 1 97 ? -1.701 6.399 10.145 1.00 97.38 97 VAL A O 1
ATOM 703 N N . ILE A 1 98 ? -1.579 4.557 8.861 1.00 97.75 98 ILE A N 1
ATOM 704 C CA . ILE A 1 98 ? -0.363 3.989 9.439 1.00 97.75 98 ILE A CA 1
ATOM 705 C C . ILE A 1 98 ? 0.806 4.375 8.533 1.00 97.75 98 ILE A C 1
ATOM 707 O O . ILE A 1 98 ? 0.755 4.137 7.326 1.00 97.75 98 ILE A O 1
ATOM 711 N N . ARG A 1 99 ? 1.863 4.956 9.111 1.00 96.00 99 ARG A N 1
ATOM 712 C CA . ARG A 1 99 ? 3.074 5.373 8.385 1.00 96.00 99 ARG A CA 1
ATOM 713 C C . ARG A 1 99 ? 4.334 4.746 8.981 1.00 96.00 99 ARG A C 1
ATOM 715 O O . ARG A 1 99 ? 4.949 5.349 9.862 1.00 96.00 99 ARG A O 1
ATOM 722 N N . PRO A 1 100 ? 4.725 3.547 8.522 1.00 96.00 100 PRO A N 1
ATOM 723 C CA . PRO A 1 100 ? 5.992 2.932 8.900 1.00 96.00 100 PRO A CA 1
ATOM 724 C C . PRO A 1 100 ? 7.177 3.798 8.465 1.00 96.00 100 PRO A C 1
ATOM 726 O O . PRO A 1 100 ? 7.187 4.337 7.356 1.00 96.00 100 PRO A O 1
ATOM 729 N N . LYS A 1 101 ? 8.212 3.912 9.301 1.00 93.75 101 LYS A N 1
ATOM 730 C CA . LYS A 1 101 ? 9.422 4.674 8.960 1.00 93.75 101 LYS A CA 1
ATOM 731 C C . LYS A 1 101 ? 10.360 3.819 8.113 1.00 93.75 101 LYS A C 1
ATOM 733 O O . LYS A 1 101 ? 11.398 3.389 8.581 1.00 93.75 101 LYS A O 1
ATOM 738 N N . VAL A 1 102 ? 9.999 3.584 6.856 1.00 92.56 102 VAL A N 1
ATOM 739 C CA . VAL A 1 102 ? 10.770 2.722 5.936 1.00 92.56 102 VAL A CA 1
ATOM 740 C C . VAL A 1 102 ? 11.463 3.487 4.809 1.00 92.56 102 VAL A C 1
ATOM 742 O O . VAL A 1 102 ? 12.120 2.887 3.972 1.00 92.56 102 VAL A O 1
ATOM 745 N N . GLY A 1 103 ? 11.364 4.819 4.786 1.00 87.81 103 GLY A N 1
ATOM 746 C CA . GLY A 1 103 ? 11.837 5.632 3.659 1.00 87.81 103 GLY A CA 1
ATOM 747 C C . GLY A 1 103 ? 13.345 5.633 3.397 1.00 87.81 103 GLY A C 1
ATOM 748 O O . GLY A 1 103 ? 13.781 6.099 2.352 1.00 87.81 103 GLY A O 1
ATOM 749 N N . TYR A 1 104 ? 14.145 5.119 4.330 1.00 86.94 104 TYR A N 1
ATOM 750 C CA . TYR A 1 104 ? 15.589 4.927 4.160 1.00 86.94 104 TYR A CA 1
ATOM 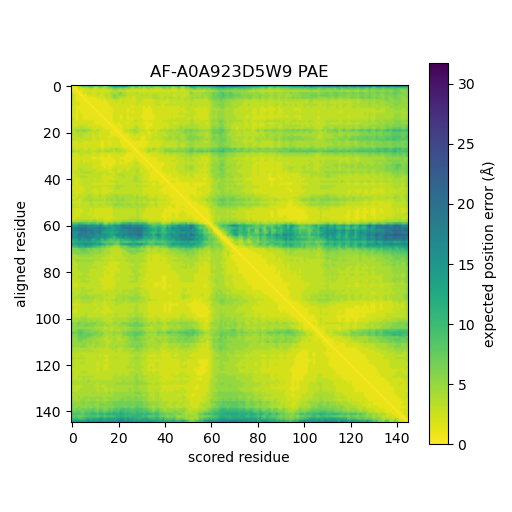751 C C . TYR A 1 104 ? 15.950 3.531 3.620 1.00 86.94 104 TYR A C 1
ATOM 753 O O . TYR A 1 104 ? 17.129 3.229 3.412 1.00 86.94 104 TYR A O 1
ATOM 761 N N . ILE A 1 105 ? 14.959 2.654 3.445 1.00 89.00 105 ILE A N 1
ATOM 762 C CA . ILE A 1 105 ? 15.122 1.317 2.885 1.00 89.00 105 ILE A CA 1
ATOM 763 C C . ILE A 1 105 ? 14.844 1.419 1.387 1.00 89.00 105 ILE A C 1
ATOM 765 O O . ILE A 1 105 ? 13.747 1.787 0.972 1.00 89.00 105 ILE A O 1
ATOM 769 N N . GLY A 1 106 ? 15.851 1.113 0.568 1.00 84.44 106 GLY A N 1
ATOM 770 C CA . GLY A 1 106 ? 15.696 1.127 -0.884 1.00 84.44 106 GLY A CA 1
ATOM 771 C C . GLY A 1 106 ? 14.677 0.085 -1.347 1.00 84.44 106 GLY A C 1
ATOM 772 O O . GLY A 1 106 ? 14.617 -1.016 -0.801 1.00 84.44 106 GLY A O 1
ATOM 773 N N . SER A 1 107 ? 13.916 0.396 -2.397 1.00 80.94 107 SER A N 1
ATOM 774 C CA . SER A 1 107 ? 12.880 -0.494 -2.950 1.00 80.94 107 SER A CA 1
ATOM 775 C C . SER A 1 107 ? 13.416 -1.856 -3.421 1.00 80.94 107 SER A C 1
ATOM 777 O O . SER A 1 107 ? 12.667 -2.829 -3.470 1.00 80.94 107 SER A O 1
ATOM 779 N N . SER A 1 108 ? 14.715 -1.946 -3.725 1.00 83.88 108 SER A N 1
ATOM 780 C CA . SER A 1 108 ? 15.423 -3.179 -4.089 1.00 83.88 108 SER A CA 1
ATOM 781 C C . SER A 1 108 ? 16.305 -3.761 -2.971 1.00 83.88 108 SER A C 1
ATOM 783 O O . SER A 1 108 ? 17.009 -4.743 -3.207 1.00 83.88 108 SER A O 1
ATOM 785 N N . ASP A 1 109 ? 16.318 -3.174 -1.769 1.00 87.62 109 ASP A N 1
ATOM 786 C CA . ASP A 1 109 ? 17.154 -3.621 -0.646 1.00 87.62 109 ASP A CA 1
ATOM 787 C C . ASP A 1 109 ? 16.455 -4.709 0.184 1.00 87.62 109 ASP A C 1
ATOM 789 O O . ASP A 1 109 ? 15.905 -4.485 1.265 1.00 87.62 109 ASP A O 1
ATOM 793 N N . PHE A 1 110 ? 16.509 -5.940 -0.321 1.00 91.19 110 PHE A N 1
ATOM 794 C CA . PHE A 1 110 ? 15.925 -7.101 0.354 1.00 91.19 110 PHE A CA 1
ATOM 795 C C . PHE A 1 110 ? 16.664 -7.513 1.636 1.00 91.19 110 PHE A C 1
ATOM 797 O O . PHE A 1 110 ? 16.139 -8.330 2.398 1.00 91.19 110 PHE A O 1
ATOM 804 N N . SER A 1 111 ? 17.855 -6.963 1.904 1.00 96.00 111 SER A N 1
ATOM 805 C CA . SER A 1 111 ? 18.623 -7.281 3.113 1.00 96.00 111 SER A CA 1
ATOM 806 C C . SER A 1 111 ? 17.975 -6.695 4.374 1.00 96.00 111 SER A C 1
ATOM 808 O O . SER A 1 111 ? 17.973 -7.333 5.426 1.00 96.00 111 SER A O 1
ATOM 810 N N . LYS A 1 112 ? 17.307 -5.541 4.244 1.00 94.00 112 LYS A N 1
ATOM 811 C CA . LYS A 1 112 ? 16.611 -4.838 5.334 1.00 94.00 112 LYS A CA 1
ATOM 812 C C . LYS A 1 112 ? 15.154 -5.258 5.521 1.00 94.00 112 LYS A C 1
ATOM 814 O O . LYS A 1 112 ? 14.396 -4.608 6.237 1.00 94.00 112 LYS A O 1
ATOM 819 N N . ARG A 1 113 ? 14.730 -6.377 4.924 1.00 93.94 113 ARG A N 1
ATOM 820 C CA . ARG A 1 113 ? 13.343 -6.867 5.030 1.00 93.94 113 ARG A CA 1
ATOM 821 C C . ARG A 1 113 ? 12.860 -7.043 6.473 1.00 93.94 113 ARG A C 1
ATOM 823 O O . ARG A 1 113 ? 11.694 -6.801 6.751 1.00 93.94 113 ARG A O 1
ATOM 830 N N . HIS A 1 114 ? 13.733 -7.494 7.377 1.00 96.31 114 HIS A N 1
ATOM 831 C CA . HIS A 1 114 ? 13.362 -7.715 8.775 1.00 96.31 114 HIS A CA 1
ATOM 832 C C . HIS A 1 114 ? 13.123 -6.382 9.489 1.00 96.31 114 HIS A C 1
ATOM 834 O O . HIS A 1 114 ? 12.115 -6.218 10.163 1.00 96.31 114 HIS A O 1
ATOM 840 N N . GLU A 1 115 ? 13.998 -5.408 9.253 1.00 96.12 115 GLU A N 1
ATOM 841 C CA . GLU A 1 115 ? 13.863 -4.043 9.756 1.00 96.12 115 GLU A CA 1
ATOM 842 C C . GLU A 1 115 ? 12.566 -3.380 9.261 1.00 96.12 115 GLU A C 1
ATOM 844 O O . GLU A 1 115 ? 11.816 -2.825 10.059 1.00 96.12 115 GLU A O 1
ATOM 849 N N . ALA A 1 116 ? 12.234 -3.534 7.974 1.00 95.44 116 ALA A N 1
ATOM 850 C CA . ALA A 1 116 ? 10.978 -3.031 7.416 1.00 95.44 116 ALA A CA 1
ATOM 851 C C . ALA A 1 116 ? 9.734 -3.632 8.099 1.00 95.44 116 ALA A C 1
ATOM 853 O O . ALA A 1 116 ? 8.757 -2.922 8.339 1.00 95.44 116 ALA A O 1
ATOM 854 N N . ILE A 1 117 ? 9.767 -4.930 8.432 1.00 96.81 117 ILE A N 1
ATOM 855 C CA . ILE A 1 117 ? 8.682 -5.601 9.167 1.00 96.81 117 ILE A CA 1
ATOM 856 C C . ILE A 1 117 ? 8.548 -5.009 10.574 1.00 96.81 117 ILE A C 1
ATOM 858 O O . ILE A 1 117 ? 7.435 -4.688 10.985 1.00 96.81 117 ILE A O 1
ATOM 862 N N . MET A 1 118 ? 9.665 -4.815 11.279 1.00 98.06 118 MET A N 1
ATOM 863 C CA . MET A 1 118 ? 9.672 -4.245 12.630 1.00 98.06 118 MET A CA 1
ATOM 864 C C . MET A 1 118 ? 9.122 -2.814 12.657 1.00 98.06 118 MET A C 1
ATOM 866 O O . MET A 1 118 ? 8.310 -2.483 13.519 1.00 98.06 118 MET A O 1
ATOM 870 N N . GLU A 1 119 ? 9.505 -1.967 11.696 1.00 97.50 119 GLU A N 1
ATOM 871 C CA . GLU A 1 119 ? 8.954 -0.609 11.581 1.00 97.50 119 GLU A CA 1
ATOM 872 C C . GLU A 1 119 ? 7.457 -0.619 11.236 1.00 97.50 119 GLU A C 1
ATOM 874 O O . GLU A 1 119 ? 6.702 0.233 11.711 1.00 97.50 119 GLU A O 1
ATOM 879 N N . GLY A 1 120 ? 7.001 -1.608 10.460 1.00 97.31 120 GLY A N 1
ATOM 880 C CA . GLY A 1 120 ? 5.580 -1.842 10.201 1.00 97.31 120 GLY A CA 1
ATOM 881 C C . GLY A 1 120 ? 4.802 -2.217 11.463 1.00 97.31 120 GLY A C 1
ATOM 882 O O . GLY A 1 120 ? 3.769 -1.612 11.750 1.00 97.31 120 GLY A O 1
ATOM 883 N N . GLU A 1 121 ? 5.311 -3.174 12.240 1.00 98.31 121 GLU A N 1
ATOM 884 C CA . GLU A 1 121 ? 4.704 -3.608 13.503 1.00 98.31 121 GLU A CA 1
ATOM 885 C C . GLU A 1 121 ? 4.648 -2.464 14.519 1.00 98.31 121 GLU A C 1
ATOM 887 O O . GLU A 1 121 ? 3.609 -2.212 15.132 1.00 98.31 121 GLU A O 1
ATOM 892 N N . LYS A 1 122 ? 5.745 -1.719 14.656 1.00 98.38 122 LYS A N 1
ATOM 893 C CA . LYS A 1 122 ? 5.815 -0.543 15.520 1.00 98.38 122 LYS A CA 1
ATOM 894 C C . LYS A 1 122 ? 4.765 0.502 15.144 1.00 98.38 122 LYS A C 1
ATOM 896 O O . LYS A 1 122 ? 4.001 0.926 16.009 1.00 98.38 122 LYS A O 1
ATOM 901 N N . ALA A 1 123 ? 4.677 0.875 13.867 1.00 98.25 123 ALA A N 1
ATOM 902 C CA . ALA A 1 123 ? 3.702 1.861 13.406 1.00 98.25 123 ALA A CA 1
ATOM 903 C C . ALA A 1 123 ? 2.250 1.377 13.573 1.00 98.25 123 ALA A C 1
ATOM 905 O O . ALA A 1 123 ? 1.365 2.170 13.894 1.00 98.25 123 ALA A O 1
ATOM 906 N N . ALA A 1 124 ? 1.993 0.078 13.391 1.00 98.06 124 ALA A N 1
ATOM 907 C CA . ALA A 1 124 ? 0.680 -0.505 13.645 1.00 98.06 124 ALA A CA 1
ATOM 908 C C . ALA A 1 124 ? 0.311 -0.450 15.136 1.00 98.06 124 ALA A C 1
ATOM 910 O O . ALA A 1 124 ? -0.801 -0.041 15.469 1.00 98.06 124 ALA A O 1
ATOM 911 N N . ASN A 1 125 ? 1.250 -0.782 16.028 1.00 98.31 125 ASN A N 1
ATOM 912 C CA . ASN A 1 125 ? 1.064 -0.689 17.478 1.00 98.31 125 ASN A CA 1
ATOM 913 C C . ASN A 1 125 ? 0.776 0.749 17.933 1.00 98.31 125 ASN A C 1
ATOM 915 O O . ASN A 1 125 ? -0.130 0.970 18.735 1.00 98.31 125 ASN A O 1
ATOM 919 N N . GLU A 1 126 ? 1.484 1.735 17.380 1.00 98.31 126 GLU A N 1
ATOM 920 C CA . GLU A 1 126 ? 1.240 3.160 17.646 1.00 98.31 126 GLU A CA 1
ATOM 921 C C . GLU A 1 126 ? -0.167 3.610 17.198 1.00 98.31 126 GLU A C 1
ATOM 923 O O . GLU A 1 126 ? -0.764 4.490 17.819 1.00 98.31 126 GLU A O 1
ATOM 928 N N . ALA A 1 127 ? -0.735 2.980 16.163 1.00 98.12 127 ALA A N 1
ATOM 929 C CA . ALA A 1 127 ? -2.080 3.271 15.661 1.00 98.12 127 ALA A CA 1
ATOM 930 C C . ALA A 1 127 ? -3.208 2.519 16.398 1.00 98.12 127 ALA A C 1
ATOM 932 O O . ALA A 1 127 ? -4.380 2.893 16.259 1.00 98.12 127 ALA A O 1
ATOM 933 N N . LEU A 1 128 ? -2.893 1.493 17.203 1.00 97.75 128 LEU A N 1
ATOM 934 C CA . LEU A 1 128 ? -3.890 0.679 17.912 1.00 97.75 128 LEU A CA 1
ATOM 935 C C . LEU A 1 128 ? -4.878 1.495 18.757 1.00 97.75 128 LEU A C 1
ATOM 937 O O . LEU A 1 128 ? -6.066 1.176 18.705 1.00 97.75 128 LEU A O 1
ATOM 941 N N . PRO A 1 129 ? -4.481 2.546 19.506 1.00 97.88 129 PRO A N 1
ATOM 942 C CA . PRO A 1 129 ? -5.440 3.342 20.270 1.00 97.88 129 PRO A CA 1
ATOM 943 C C . PRO A 1 129 ? -6.524 3.985 19.391 1.00 97.88 129 PRO A C 1
ATOM 945 O O . PRO A 1 129 ? -7.704 3.951 19.742 1.00 97.88 129 PRO A O 1
ATOM 948 N N . ALA A 1 130 ? -6.146 4.517 18.224 1.00 96.81 130 ALA A N 1
ATOM 949 C CA . ALA A 1 130 ? -7.085 5.123 17.280 1.00 96.81 130 ALA A CA 1
ATOM 950 C C . ALA A 1 130 ? -8.022 4.071 16.668 1.00 96.81 130 ALA A C 1
ATOM 952 O O . ALA A 1 130 ? -9.236 4.272 16.621 1.00 96.81 130 ALA A O 1
ATOM 953 N N . ILE A 1 131 ? -7.472 2.917 16.276 1.00 96.81 131 ILE A N 1
ATOM 954 C CA . ILE A 1 131 ? -8.248 1.786 15.749 1.00 96.81 131 ILE A CA 1
ATOM 955 C C . ILE A 1 131 ? -9.249 1.292 16.802 1.00 96.81 131 ILE A C 1
ATOM 957 O O . ILE A 1 131 ? -10.437 1.165 16.516 1.00 96.81 131 ILE A O 1
ATOM 961 N N . ASN A 1 132 ? -8.801 1.077 18.040 1.00 96.69 132 ASN A N 1
ATOM 962 C CA . ASN A 1 132 ? -9.646 0.610 19.138 1.00 96.69 132 ASN A CA 1
ATOM 963 C C . ASN A 1 132 ? -10.775 1.593 19.468 1.00 96.69 132 ASN A C 1
ATOM 965 O O . ASN A 1 132 ? -11.888 1.156 19.754 1.00 96.69 132 ASN A O 1
ATOM 969 N N . SER A 1 133 ? -10.519 2.902 19.386 1.00 97.06 133 SER A N 1
ATOM 970 C CA . SER A 1 133 ? -11.550 3.933 19.555 1.00 97.06 133 SER A CA 1
ATOM 971 C C . SER A 1 133 ? -12.662 3.807 18.504 1.00 97.06 133 SER A C 1
ATOM 973 O O . SER A 1 133 ? -13.848 3.792 18.838 1.00 97.06 133 SER A O 1
ATOM 975 N N . ILE A 1 134 ? -12.289 3.615 17.234 1.00 95.88 134 ILE A N 1
ATOM 976 C CA . ILE A 1 134 ? -13.245 3.405 16.138 1.00 95.88 134 ILE A CA 1
ATOM 977 C C . ILE A 1 134 ? -14.032 2.103 16.337 1.00 95.88 134 ILE A C 1
ATOM 979 O O . ILE A 1 134 ? -15.257 2.100 16.218 1.00 95.88 134 ILE A O 1
ATOM 983 N N . LEU A 1 135 ? -13.354 1.006 16.685 1.00 94.81 135 LEU A N 1
ATOM 984 C CA . LEU A 1 135 ? -14.005 -0.283 16.937 1.00 94.81 135 LEU A CA 1
ATOM 985 C C . LEU A 1 135 ? -14.993 -0.208 18.110 1.00 94.81 135 LEU A C 1
ATOM 987 O O . LEU A 1 135 ? -16.083 -0.770 18.029 1.00 94.81 135 LEU A O 1
ATOM 991 N N . ALA A 1 136 ? -14.647 0.507 19.184 1.00 95.62 136 ALA A N 1
ATOM 992 C CA . ALA A 1 136 ? -15.543 0.719 20.318 1.00 95.62 136 ALA A CA 1
ATOM 993 C C . ALA A 1 136 ? -16.809 1.485 19.904 1.00 95.62 136 ALA A C 1
ATOM 995 O O . ALA A 1 136 ? -17.911 1.086 20.279 1.00 95.62 136 ALA A O 1
ATOM 996 N N . LYS A 1 137 ? -16.666 2.531 19.081 1.00 94.81 137 LYS A N 1
ATOM 997 C CA . LYS A 1 137 ? -17.801 3.281 18.529 1.00 94.81 137 LYS A CA 1
ATOM 998 C C . LYS A 1 137 ? -18.702 2.395 17.662 1.00 94.81 137 LYS A C 1
ATOM 1000 O O . LYS A 1 137 ? -19.913 2.389 17.848 1.00 94.81 137 LYS A O 1
ATOM 1005 N N . LEU A 1 138 ? -18.123 1.588 16.773 1.00 93.94 138 LEU A N 1
ATOM 1006 C CA . LEU A 1 138 ? -18.887 0.665 15.927 1.00 93.94 138 LEU A CA 1
ATOM 1007 C C . LEU A 1 138 ? -19.659 -0.395 16.731 1.00 93.94 138 LEU A C 1
ATOM 1009 O O . LEU A 1 138 ? -20.775 -0.747 16.352 1.00 93.94 138 LEU A O 1
ATOM 1013 N N . ARG A 1 139 ? -19.101 -0.884 17.848 1.00 94.44 139 ARG A N 1
ATOM 1014 C CA . ARG A 1 139 ? -19.813 -1.785 18.773 1.00 94.44 139 ARG A CA 1
ATOM 1015 C C . ARG A 1 139 ? -20.998 -1.097 19.446 1.00 94.44 139 ARG A C 1
ATOM 1017 O O . ARG A 1 139 ? -22.070 -1.683 19.534 1.00 94.44 139 ARG A O 1
ATOM 1024 N N . GLN A 1 140 ? -20.833 0.154 19.880 1.00 94.12 140 GLN A N 1
ATOM 1025 C CA . GLN A 1 140 ? -21.930 0.945 20.460 1.00 94.12 140 GLN A CA 1
ATOM 1026 C C . GLN A 1 140 ? -23.056 1.203 19.448 1.00 94.12 140 GLN A C 1
ATOM 1028 O O . GLN A 1 140 ? -24.224 1.224 19.821 1.00 94.12 140 GLN A O 1
ATOM 1033 N N . GLU A 1 141 ? -22.714 1.352 18.167 1.00 94.19 141 GLU A N 1
ATOM 1034 C CA . GLU A 1 141 ? -23.668 1.480 17.058 1.00 94.19 141 GLU A CA 1
ATOM 1035 C C . GLU A 1 141 ? -24.321 0.141 16.651 1.00 94.19 141 GLU A C 1
ATOM 1037 O O . GLU A 1 141 ? -25.159 0.124 15.751 1.00 94.19 141 GLU A O 1
ATOM 1042 N N . GLY A 1 142 ? -23.942 -0.988 17.267 1.00 91.88 142 GLY A N 1
ATOM 1043 C CA . GLY A 1 142 ? -24.445 -2.322 16.917 1.00 91.88 142 GLY A CA 1
ATOM 1044 C C . GLY A 1 142 ? -23.963 -2.846 15.558 1.00 91.88 142 GLY A C 1
ATOM 1045 O O . GLY A 1 142 ? -24.555 -3.773 15.010 1.00 91.88 142 GLY A O 1
ATOM 1046 N N . ARG A 1 143 ? -22.906 -2.251 14.990 1.00 89.06 143 ARG A N 1
ATOM 1047 C CA . ARG A 1 143 ? -22.344 -2.600 13.668 1.00 89.06 143 ARG A CA 1
ATOM 1048 C C . ARG A 1 143 ? -21.226 -3.637 13.741 1.00 89.06 143 ARG A C 1
ATOM 1050 O O . ARG A 1 143 ? -20.864 -4.218 12.723 1.00 89.06 143 ARG A O 1
ATOM 1057 N N . LEU A 1 144 ? -20.676 -3.860 14.931 1.00 86.50 144 LEU A N 1
ATOM 1058 C CA . LEU A 1 144 ? -19.747 -4.944 15.233 1.00 86.50 144 LEU A CA 1
ATOM 1059 C C . LEU A 1 144 ? -20.283 -5.760 16.416 1.00 86.50 144 LEU A C 1
ATOM 1061 O O . LEU A 1 144 ? -20.874 -5.155 17.315 1.00 86.50 144 LEU A O 1
ATOM 1065 N N . PRO A 1 145 ? -20.074 -7.091 16.417 1.00 76.06 145 PRO A N 1
ATOM 1066 C CA . PRO A 1 145 ? -20.407 -7.943 17.553 1.00 76.06 145 PRO A CA 1
ATOM 1067 C C . PRO A 1 145 ? -19.558 -7.631 18.797 1.00 76.06 145 PRO A C 1
ATOM 1069 O O . PRO A 1 145 ? -18.439 -7.061 18.670 1.00 76.06 145 PRO A O 1
#

Mean predicted aligned error: 4.25 Å

Radius of gyration: 17.48 Å; Cα contacts (8 Å, |Δi|>4): 151; chains: 1; bounding box: 46×30×45 Å

Sequence (145 aa):
MAFGRGNTGKAVRASCSIPGIFQPPIISNNMYVDGGVVSPLAIDVARRYGADIVIAVDISSSLPSSAPSGTIETIMQAIDIMYSKIAAVQIKNADVVIRPKVGYIGSSDFSKRHEAIMEGEKAANEALPAINSILAKLRQEGRLP

Secondary structure (DSSP, 8-state):
----SS-HHHHHHHHT--TTTSPPPEETTEE---GGGT-TT-HHHHHHTT-SS-EEE--PPPPPSSPP-HHHHHHHHHHHHHHHHHHHHHGGG-SEEE--S-TTS-TT-GGGHHHHHHHHHHHHHHHHHHHHHHHHHHHHTTS--

Solvent-accessible surface area (backbone atoms only — not comparable to full-atom values): 8726 Å² total; per-residue (Å²): 139,80,85,88,74,81,62,64,69,60,49,51,52,23,47,68,11,42,84,95,79,38,81,58,46,72,58,95,92,40,78,34,53,28,41,46,84,81,48,60,66,44,54,73,55,48,45,75,75,65,46,91,72,44,77,38,72,48,67,76,48,82,74,75,93,63,83,64,71,61,72,67,45,44,52,50,51,52,49,52,52,51,27,45,56,51,37,68,57,49,57,75,76,37,80,42,78,36,59,35,83,43,60,89,57,55,97,84,49,70,86,50,50,64,59,49,50,52,33,41,52,50,28,48,60,73,42,40,66,62,52,50,54,53,53,53,52,36,37,75,71,67,75,40,135

Foldseek 3Di:
DADPDDDPVLRVCLQDAAPPPHAFDADPNDTGHHCLLPAVFCLVVCVVVPDPAAETEDAQDDQDPDDADDDVRVVVSVSSVSSVVNCVVSCVSHQHYFYQPCRVQDPPNPVCVVVSVVSRVVSVVVCVVSVVVVVVVCVVVVNHD

pLDDT: mean 92.07, std 6.69, range [64.62, 98.38]